Protein AF-A0A4V2FWU0-F1 (afdb_monomer_lite)

Structure (mmCIF, N/CA/C/O backbone):
data_AF-A0A4V2FWU0-F1
#
_entry.id   AF-A0A4V2FWU0-F1
#
loop_
_atom_site.group_PDB
_atom_site.id
_atom_site.type_symbol
_atom_site.label_atom_id
_atom_site.label_alt_id
_atom_site.label_comp_id
_atom_site.label_asym_id
_atom_site.label_entity_id
_atom_site.label_seq_id
_atom_site.pdbx_PDB_ins_code
_atom_site.Cartn_x
_atom_site.Cartn_y
_atom_site.Cartn_z
_atom_site.occupancy
_atom_site.B_iso_or_equiv
_atom_site.auth_seq_id
_atom_site.auth_comp_id
_atom_site.auth_asym_id
_atom_site.auth_atom_id
_atom_site.pdbx_PDB_model_num
ATOM 1 N N . MET A 1 1 ? -20.397 -15.148 11.384 1.00 49.03 1 MET A N 1
ATOM 2 C CA . MET A 1 1 ? -19.391 -15.940 12.124 1.00 49.03 1 MET A CA 1
ATOM 3 C C . MET A 1 1 ? -18.304 -14.972 12.586 1.00 49.03 1 MET A C 1
ATOM 5 O O . MET A 1 1 ? -17.390 -14.682 11.822 1.00 49.03 1 MET A O 1
ATOM 9 N N . GLU A 1 2 ? -18.462 -14.353 13.760 1.00 57.03 2 GLU A N 1
ATOM 10 C CA . GLU A 1 2 ? -17.435 -13.460 14.324 1.00 57.03 2 GLU A CA 1
ATOM 11 C C . GLU A 1 2 ? -16.207 -14.292 14.708 1.00 57.03 2 GLU A C 1
ATOM 13 O O . GLU A 1 2 ? -16.295 -15.215 15.515 1.00 57.03 2 GLU A O 1
ATOM 18 N N . ARG A 1 3 ? -15.059 -14.017 14.080 1.00 61.28 3 ARG A N 1
ATOM 19 C CA . ARG A 1 3 ? -13.778 -14.615 14.479 1.00 61.28 3 ARG A CA 1
ATOM 20 C C . ARG A 1 3 ? -13.275 -13.888 15.721 1.00 61.28 3 ARG A C 1
ATOM 22 O O . ARG A 1 3 ? -13.245 -12.662 15.716 1.00 61.28 3 ARG A O 1
ATOM 29 N N . SER A 1 4 ? -12.847 -14.636 16.738 1.00 78.56 4 SER A N 1
ATOM 30 C CA . SER A 1 4 ? -12.308 -14.066 17.975 1.00 78.56 4 SER A CA 1
ATOM 31 C C . SER A 1 4 ? -11.115 -13.129 17.699 1.00 78.56 4 SER A C 1
ATOM 33 O O . SER A 1 4 ? -10.337 -13.386 16.772 1.00 78.56 4 SER A O 1
ATOM 35 N N . PRO A 1 5 ? -10.926 -12.061 18.497 1.00 70.69 5 PRO A N 1
ATOM 36 C CA . PRO A 1 5 ? -9.842 -11.090 18.299 1.00 70.69 5 PRO A CA 1
ATOM 37 C C . PRO A 1 5 ? -8.449 -11.742 18.333 1.00 70.69 5 PRO A C 1
ATOM 39 O O . PRO A 1 5 ? -7.562 -11.360 17.570 1.00 70.69 5 PRO A O 1
ATOM 42 N N . ALA A 1 6 ? -8.274 -12.808 19.123 1.00 75.44 6 ALA A N 1
ATOM 43 C CA . ALA A 1 6 ? -7.048 -13.610 19.134 1.00 75.44 6 ALA A CA 1
ATOM 44 C C . ALA A 1 6 ? -6.752 -14.259 17.766 1.00 75.44 6 ALA A C 1
ATOM 46 O O . ALA A 1 6 ? -5.619 -14.225 17.292 1.00 75.44 6 ALA A O 1
ATOM 47 N N . LEU A 1 7 ? -7.771 -14.795 17.084 1.00 76.69 7 LEU A N 1
ATOM 48 C CA . LEU A 1 7 ? -7.616 -15.418 15.766 1.00 76.69 7 LEU A CA 1
ATOM 49 C C . LEU A 1 7 ? -7.274 -14.384 14.678 1.00 76.69 7 LEU A C 1
ATOM 51 O O . LEU A 1 7 ? -6.555 -14.695 13.729 1.00 76.69 7 LEU A O 1
ATOM 55 N N . GLN A 1 8 ? -7.767 -13.150 14.813 1.00 75.06 8 GLN A N 1
ATOM 56 C CA . GLN A 1 8 ? -7.433 -12.044 13.911 1.00 75.06 8 GLN A CA 1
ATOM 57 C C . GLN A 1 8 ? -5.984 -11.569 14.101 1.00 75.06 8 GLN A C 1
ATOM 59 O O . GLN A 1 8 ? -5.285 -11.355 13.110 1.00 75.06 8 GLN A O 1
ATOM 64 N N . GLY A 1 9 ? -5.511 -11.482 15.349 1.00 73.75 9 GLY A N 1
ATOM 65 C CA . GLY A 1 9 ? -4.110 -11.182 15.658 1.00 73.75 9 GLY A CA 1
ATOM 66 C C . GLY A 1 9 ? -3.148 -12.247 15.122 1.00 73.75 9 GLY A C 1
ATOM 67 O O . GLY A 1 9 ? -2.144 -11.917 14.494 1.00 73.75 9 GLY A O 1
ATOM 68 N N . VAL A 1 10 ? -3.497 -13.531 15.269 1.00 78.81 10 VAL A N 1
ATOM 69 C CA . VAL A 1 10 ? -2.729 -14.638 14.673 1.00 78.81 10 VAL A CA 1
ATOM 70 C C . VAL A 1 10 ? -2.725 -14.548 13.146 1.00 78.81 10 VAL A C 1
ATOM 72 O O . VAL A 1 10 ? -1.670 -14.703 12.540 1.00 78.81 10 VAL A O 1
ATOM 75 N N . ALA A 1 11 ? -3.857 -14.239 12.503 1.00 78.31 11 ALA A N 1
ATOM 76 C CA . ALA A 1 11 ? -3.912 -14.075 11.048 1.00 78.31 11 ALA A CA 1
ATOM 77 C C . ALA A 1 11 ? -3.002 -12.939 10.545 1.00 78.31 11 ALA A C 1
ATOM 79 O O . ALA A 1 11 ? -2.347 -13.091 9.514 1.00 78.31 11 ALA A O 1
ATOM 80 N N . PHE A 1 12 ? -2.917 -11.830 11.287 1.00 76.12 12 PHE A N 1
ATOM 81 C CA . PHE A 1 12 ? -1.977 -10.748 10.997 1.00 76.12 12 PHE A CA 1
ATOM 82 C C . PHE A 1 12 ? -0.520 -11.210 11.139 1.00 76.12 12 PHE A C 1
ATOM 84 O O . PHE A 1 12 ? 0.260 -11.064 10.197 1.00 76.12 12 PHE A O 1
ATOM 91 N N . GLY A 1 13 ? -0.170 -11.850 12.259 1.00 77.31 13 GLY A N 1
ATOM 92 C CA . GLY A 1 13 ? 1.175 -12.392 12.474 1.00 77.31 13 GLY A CA 1
ATOM 93 C C . GLY A 1 13 ? 1.586 -13.401 11.397 1.00 77.31 13 GLY A C 1
ATOM 94 O O . GLY A 1 13 ? 2.686 -13.315 10.857 1.00 77.31 13 GLY A O 1
ATOM 95 N N . VAL A 1 14 ? 0.676 -14.301 11.011 1.00 83.00 14 VAL A N 1
ATOM 96 C CA . VAL A 1 14 ? 0.891 -15.265 9.922 1.00 83.00 14 VAL A CA 1
ATOM 97 C C . VAL A 1 14 ? 1.082 -14.554 8.585 1.00 83.00 14 VAL A C 1
ATOM 99 O O . VAL A 1 14 ? 1.959 -14.959 7.829 1.00 83.00 14 VAL A O 1
ATOM 102 N N . SER A 1 15 ? 0.324 -13.491 8.287 1.00 77.00 15 SER A N 1
ATOM 103 C CA . SER A 1 15 ? 0.506 -12.733 7.039 1.00 77.00 15 SER A CA 1
ATOM 104 C C . SER A 1 15 ? 1.895 -12.089 6.945 1.00 77.00 15 SER A C 1
ATOM 106 O O . SER A 1 15 ? 2.560 -12.256 5.923 1.00 77.00 15 SER A O 1
ATOM 108 N N . ILE A 1 16 ? 2.382 -11.493 8.043 1.00 79.69 16 ILE A N 1
ATOM 109 C CA . ILE A 1 16 ? 3.734 -10.919 8.140 1.00 79.69 16 ILE A CA 1
ATOM 110 C C . ILE A 1 16 ? 4.793 -12.000 7.959 1.00 79.69 16 ILE A C 1
ATOM 112 O O . ILE A 1 16 ? 5.657 -11.885 7.091 1.00 79.69 16 ILE A O 1
ATOM 116 N N . LEU A 1 17 ? 4.718 -13.067 8.756 1.00 83.12 17 LEU A N 1
ATOM 117 C CA . LEU A 1 17 ? 5.693 -14.153 8.708 1.00 83.12 17 LEU A CA 1
ATOM 118 C C . LEU A 1 17 ? 5.731 -14.812 7.328 1.00 83.12 17 LEU A C 1
ATOM 120 O O . LEU A 1 17 ? 6.812 -15.083 6.818 1.00 83.12 17 LEU A O 1
ATOM 124 N N . SER A 1 18 ? 4.570 -15.013 6.700 1.00 79.69 18 SER A N 1
ATOM 125 C CA . SER A 1 18 ? 4.478 -15.583 5.353 1.00 79.69 18 SER A CA 1
ATOM 126 C C . SER A 1 18 ? 5.103 -14.658 4.312 1.00 79.69 18 SER A C 1
ATOM 128 O O . SER A 1 18 ? 5.836 -15.132 3.451 1.00 79.69 18 SER A O 1
ATOM 130 N N . PHE A 1 19 ? 4.868 -13.345 4.397 1.00 78.50 19 PHE A N 1
ATOM 131 C CA . PHE A 1 19 ? 5.463 -12.381 3.473 1.00 78.50 19 PHE A CA 1
ATOM 132 C C . PHE A 1 19 ? 6.992 -12.353 3.585 1.00 78.50 19 PHE A C 1
ATOM 134 O O . PHE A 1 19 ? 7.684 -12.462 2.574 1.00 78.50 19 PHE A O 1
ATOM 141 N N . PHE A 1 20 ? 7.527 -12.284 4.808 1.00 77.50 20 PHE A N 1
ATOM 142 C CA . PHE A 1 20 ? 8.973 -12.327 5.036 1.00 77.50 20 PHE A CA 1
ATOM 143 C C . PHE A 1 20 ? 9.587 -13.674 4.644 1.00 77.50 20 PHE A C 1
ATOM 145 O O . PHE A 1 20 ? 10.664 -13.693 4.054 1.00 77.50 20 PHE A O 1
ATOM 152 N N . ALA A 1 21 ? 8.905 -14.792 4.906 1.00 79.06 21 ALA A N 1
ATOM 153 C CA . ALA A 1 21 ? 9.364 -16.116 4.496 1.00 79.06 21 ALA A CA 1
ATOM 154 C C . ALA A 1 21 ? 9.400 -16.264 2.968 1.00 79.06 21 ALA A C 1
ATOM 156 O O . ALA A 1 21 ? 10.374 -16.787 2.435 1.00 79.06 21 ALA A O 1
ATOM 157 N N . LEU A 1 22 ? 8.384 -15.768 2.252 1.00 77.50 22 LEU A N 1
ATOM 158 C CA . LEU A 1 22 ? 8.351 -15.772 0.786 1.00 77.50 22 LEU A CA 1
ATOM 159 C C . LEU A 1 22 ? 9.423 -14.855 0.189 1.00 77.50 22 LEU A C 1
ATOM 161 O O . LEU A 1 22 ? 10.083 -15.246 -0.770 1.00 77.50 22 LEU A O 1
ATOM 165 N N . ALA A 1 23 ? 9.634 -13.671 0.770 1.00 71.81 23 ALA A N 1
ATOM 166 C CA . ALA A 1 23 ? 10.704 -12.766 0.359 1.00 71.81 23 ALA A CA 1
ATOM 167 C C . ALA A 1 23 ? 12.093 -13.392 0.584 1.00 71.81 23 ALA A C 1
ATOM 169 O O . ALA A 1 23 ? 12.945 -13.336 -0.300 1.00 71.81 23 ALA A O 1
ATOM 170 N N . TRP A 1 24 ? 12.301 -14.043 1.734 1.00 69.44 24 TRP A N 1
ATOM 171 C CA . TRP A 1 24 ? 13.541 -14.746 2.064 1.00 69.44 24 TRP A CA 1
ATOM 172 C C . TRP A 1 24 ? 13.795 -15.944 1.143 1.00 69.44 24 TRP A C 1
ATOM 174 O O . TRP A 1 24 ? 14.902 -16.103 0.634 1.00 69.44 24 TRP A O 1
ATOM 184 N N . LEU A 1 25 ? 12.770 -16.765 0.886 1.00 69.50 25 LEU A N 1
ATOM 185 C CA . LEU A 1 25 ? 12.855 -17.898 -0.038 1.00 69.50 25 LEU A CA 1
ATOM 186 C C . LEU A 1 25 ? 13.143 -17.424 -1.465 1.00 69.50 25 LEU A C 1
ATOM 188 O O . LEU A 1 25 ? 14.061 -17.944 -2.088 1.00 69.50 25 LEU A O 1
ATOM 192 N N . GLY A 1 26 ? 12.436 -16.398 -1.949 1.00 64.69 26 GLY A N 1
ATOM 193 C CA . GLY A 1 26 ? 12.662 -15.818 -3.275 1.00 64.69 26 GLY A CA 1
ATOM 194 C C . GLY A 1 26 ? 14.071 -15.244 -3.453 1.00 64.69 26 GLY A C 1
ATOM 195 O O . GLY A 1 26 ? 14.671 -15.402 -4.513 1.00 64.69 26 GLY A O 1
ATOM 196 N N . TRP A 1 27 ? 14.639 -14.646 -2.402 1.00 61.41 27 TRP A N 1
ATOM 197 C CA . TRP A 1 27 ? 16.029 -14.180 -2.396 1.00 61.41 27 TRP A CA 1
ATOM 198 C C . TRP A 1 27 ? 17.040 -15.338 -2.353 1.00 61.41 27 TRP A C 1
ATOM 200 O O . TRP A 1 27 ? 18.048 -15.317 -3.057 1.00 61.41 27 TRP A O 1
ATOM 210 N N . GLY A 1 28 ? 16.776 -16.364 -1.539 1.00 57.69 28 GLY A N 1
ATOM 211 C CA . GLY A 1 28 ? 17.684 -17.490 -1.313 1.00 57.69 28 GLY A CA 1
ATOM 212 C C . GLY A 1 28 ? 17.761 -18.504 -2.458 1.00 57.69 28 GLY A C 1
ATOM 213 O O . GLY A 1 28 ? 18.785 -19.169 -2.596 1.00 57.69 28 GLY A O 1
ATOM 214 N N . THR A 1 29 ? 16.723 -18.631 -3.294 1.00 57.53 29 THR A N 1
ATOM 215 C CA . THR A 1 29 ? 16.653 -19.665 -4.348 1.00 57.53 29 THR A CA 1
ATOM 216 C C . THR A 1 29 ? 17.031 -19.194 -5.758 1.00 57.53 29 THR A C 1
ATOM 218 O O . THR A 1 29 ? 16.750 -19.890 -6.728 1.00 57.53 29 THR A O 1
ATOM 221 N N . GLY A 1 30 ? 17.719 -18.059 -5.912 1.00 50.25 30 GLY A N 1
ATOM 222 C CA . GLY A 1 30 ? 18.423 -17.754 -7.166 1.00 50.25 30 GLY A CA 1
ATOM 223 C C . GLY A 1 30 ? 17.581 -17.163 -8.299 1.00 50.25 30 GLY A C 1
ATOM 224 O O . GLY A 1 30 ? 17.978 -17.249 -9.460 1.00 50.25 30 GLY A O 1
ATOM 225 N N . SER A 1 31 ? 16.452 -16.509 -8.015 1.00 49.62 31 SER A N 1
ATOM 226 C CA . SER A 1 31 ? 15.882 -15.617 -9.025 1.00 49.62 31 SER A CA 1
ATOM 227 C C . SER A 1 31 ? 16.750 -14.365 -9.121 1.00 49.62 31 SER A C 1
ATOM 229 O O . SER A 1 31 ? 16.848 -13.612 -8.152 1.00 49.62 31 SER A O 1
ATOM 231 N N . HIS A 1 32 ? 17.303 -14.091 -10.304 1.00 53.12 32 HIS A N 1
ATOM 232 C CA . HIS A 1 32 ? 17.627 -12.732 -10.749 1.00 53.12 32 HIS A CA 1
ATOM 233 C C . HIS A 1 32 ? 16.323 -11.918 -10.853 1.00 53.12 32 HIS A C 1
ATOM 235 O O . HIS A 1 32 ? 15.930 -11.474 -11.931 1.00 53.12 32 HIS A O 1
ATOM 241 N N . LEU A 1 33 ? 15.582 -11.802 -9.746 1.00 55.03 33 LEU A N 1
ATOM 242 C CA . LEU A 1 33 ? 14.438 -10.921 -9.647 1.00 55.03 33 LEU A CA 1
ATOM 243 C C . LEU A 1 33 ? 14.997 -9.533 -9.935 1.00 55.03 33 LEU A C 1
ATOM 245 O O . LEU A 1 33 ? 15.946 -9.111 -9.276 1.00 55.03 33 LEU A O 1
ATOM 249 N N . HIS A 1 34 ? 14.461 -8.873 -10.961 1.00 63.44 34 HIS A N 1
ATOM 250 C CA . HIS A 1 34 ? 14.812 -7.502 -11.308 1.00 63.44 34 HIS A CA 1
ATOM 251 C C . HIS A 1 34 ? 14.803 -6.700 -10.000 1.00 63.44 34 HIS A C 1
ATOM 253 O O . HIS A 1 34 ? 13.750 -6.603 -9.372 1.00 63.44 34 HIS A O 1
ATOM 259 N N . THR A 1 35 ? 15.959 -6.217 -9.531 1.00 71.56 35 THR A N 1
ATOM 260 C CA . THR A 1 35 ? 16.088 -5.551 -8.218 1.00 71.56 35 THR A CA 1
ATOM 261 C C . THR A 1 35 ? 15.085 -4.399 -8.089 1.00 71.56 35 THR A C 1
ATOM 263 O O . THR A 1 35 ? 14.587 -4.085 -7.011 1.00 71.56 35 THR A O 1
ATOM 266 N N . ASP A 1 36 ? 14.701 -3.843 -9.232 1.00 76.94 36 ASP A N 1
ATOM 267 C CA . ASP A 1 36 ? 13.717 -2.785 -9.385 1.00 76.94 36 ASP A CA 1
ATOM 268 C C . ASP A 1 36 ? 12.281 -3.216 -9.009 1.00 76.94 36 ASP A C 1
ATOM 270 O O . ASP A 1 36 ? 11.475 -2.394 -8.579 1.00 76.94 36 ASP A O 1
ATOM 274 N N . ALA A 1 37 ? 11.950 -4.509 -9.087 1.00 80.31 37 ALA A N 1
ATOM 275 C CA . ALA A 1 37 ? 10.644 -5.053 -8.709 1.00 80.31 37 ALA A CA 1
ATOM 276 C C . ALA A 1 37 ? 10.460 -5.208 -7.188 1.00 80.31 37 ALA A C 1
ATOM 278 O O . ALA A 1 37 ? 9.347 -5.461 -6.726 1.00 80.31 37 ALA A O 1
ATOM 279 N N . ILE A 1 38 ? 11.511 -5.015 -6.384 1.00 82.62 38 ILE A N 1
ATOM 280 C CA . ILE A 1 38 ? 11.431 -5.125 -4.921 1.00 82.62 38 ILE A CA 1
ATOM 281 C C . ILE A 1 38 ? 10.448 -4.093 -4.353 1.00 82.62 38 ILE A C 1
ATOM 283 O O . ILE A 1 38 ? 9.589 -4.433 -3.539 1.00 82.62 38 ILE A O 1
ATOM 287 N N . ALA A 1 39 ? 10.528 -2.842 -4.808 1.00 85.19 39 ALA A N 1
ATOM 288 C CA . ALA A 1 39 ? 9.683 -1.762 -4.308 1.00 85.19 39 ALA A CA 1
ATOM 289 C C . ALA A 1 39 ? 8.170 -2.006 -4.526 1.00 85.19 39 ALA A C 1
ATOM 291 O O . ALA A 1 39 ? 7.419 -1.899 -3.550 1.00 85.19 39 ALA A O 1
ATOM 292 N N . PRO A 1 40 ? 7.679 -2.386 -5.726 1.00 87.31 40 PRO A N 1
ATOM 293 C CA . PRO A 1 40 ? 6.259 -2.685 -5.909 1.00 87.31 40 PRO A CA 1
ATOM 294 C C . PRO A 1 40 ? 5.815 -3.964 -5.190 1.00 87.31 40 PRO A C 1
ATOM 296 O O . PRO A 1 40 ? 4.689 -4.003 -4.695 1.00 87.31 40 PRO A O 1
ATOM 299 N N . VAL A 1 41 ? 6.677 -4.980 -5.050 1.00 86.12 41 VAL A N 1
AT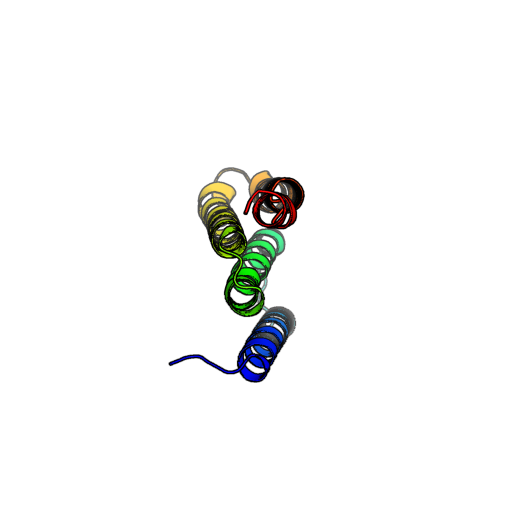OM 300 C CA . VAL A 1 41 ? 6.355 -6.187 -4.262 1.00 86.12 41 VAL A CA 1
ATOM 301 C C . VAL A 1 41 ? 6.166 -5.844 -2.786 1.00 86.12 41 VAL A C 1
ATOM 303 O O . VAL A 1 41 ? 5.182 -6.267 -2.181 1.00 86.12 41 VAL A O 1
ATOM 306 N N . ILE A 1 42 ? 7.066 -5.042 -2.209 1.00 86.12 42 ILE A N 1
ATOM 307 C CA . ILE A 1 42 ? 6.930 -4.564 -0.829 1.00 86.12 42 ILE A CA 1
ATOM 308 C C . ILE A 1 42 ? 5.664 -3.717 -0.685 1.00 86.12 42 ILE A C 1
ATOM 310 O O . ILE A 1 42 ? 4.911 -3.926 0.261 1.00 86.12 42 ILE A O 1
ATOM 314 N N . CYS A 1 43 ? 5.380 -2.816 -1.630 1.00 88.75 43 CYS A N 1
ATOM 315 C CA . CYS A 1 43 ? 4.164 -1.997 -1.614 1.00 88.75 43 CYS A CA 1
ATOM 316 C C . CYS A 1 43 ? 2.885 -2.858 -1.604 1.00 88.75 43 CYS A C 1
ATOM 318 O O . CYS A 1 43 ? 2.010 -2.650 -0.759 1.00 88.75 43 CYS A O 1
ATOM 320 N N . ALA A 1 44 ? 2.806 -3.879 -2.466 1.00 87.12 44 ALA A N 1
ATOM 321 C CA . ALA A 1 44 ? 1.699 -4.837 -2.476 1.00 87.12 44 ALA A CA 1
ATOM 322 C C . ALA A 1 44 ? 1.609 -5.624 -1.164 1.00 87.12 44 ALA A C 1
ATOM 324 O O . ALA A 1 44 ? 0.522 -5.779 -0.609 1.00 87.12 44 ALA A O 1
ATOM 325 N N . GLY A 1 45 ? 2.756 -6.085 -0.657 1.00 87.38 45 GLY A N 1
ATOM 326 C CA . GLY A 1 45 ? 2.873 -6.749 0.631 1.00 87.38 45 GLY A CA 1
ATOM 327 C C . GLY A 1 45 ? 2.261 -5.903 1.729 1.00 87.38 45 GLY A C 1
ATOM 328 O O . GLY A 1 45 ? 1.262 -6.301 2.318 1.00 87.38 45 GLY A O 1
ATOM 329 N N . VAL A 1 46 ? 2.804 -4.710 1.968 1.00 88.19 46 VAL A N 1
ATOM 330 C CA . VAL A 1 46 ? 2.306 -3.756 2.970 1.00 88.19 46 VAL A CA 1
ATOM 331 C C . VAL A 1 46 ? 0.802 -3.528 2.809 1.00 88.19 46 VAL A C 1
ATOM 333 O O . VAL A 1 46 ? 0.075 -3.658 3.790 1.00 88.19 46 VAL A O 1
ATOM 336 N N . GLY A 1 47 ? 0.313 -3.299 1.585 1.00 88.25 47 GLY A N 1
ATOM 337 C CA . GLY A 1 47 ? -1.118 -3.173 1.295 1.00 88.25 47 GLY A CA 1
ATOM 338 C C . GLY A 1 47 ? -1.954 -4.368 1.766 1.00 88.25 47 GLY A C 1
ATOM 339 O O . GLY A 1 47 ? -2.958 -4.187 2.453 1.00 88.25 47 GLY A O 1
ATOM 340 N N . LEU A 1 48 ? -1.521 -5.596 1.478 1.00 87.38 48 LEU A N 1
ATOM 341 C CA . LEU A 1 48 ? -2.224 -6.813 1.901 1.00 87.38 48 LEU A CA 1
ATOM 342 C C . LEU A 1 48 ? -2.292 -6.966 3.428 1.00 87.38 48 LEU A C 1
ATOM 344 O O . LEU A 1 48 ? -3.294 -7.472 3.936 1.00 87.38 48 LEU A O 1
ATOM 348 N N . HIS A 1 49 ? -1.296 -6.476 4.174 1.00 84.94 49 HIS A N 1
ATOM 349 C CA . HIS A 1 49 ? -1.312 -6.489 5.645 1.00 84.94 49 HIS A CA 1
ATOM 350 C C . HIS A 1 49 ? -2.367 -5.546 6.243 1.00 84.94 49 HIS A C 1
ATOM 352 O O . HIS A 1 49 ? -2.832 -5.773 7.363 1.00 84.94 49 HIS A O 1
ATOM 358 N N . PHE A 1 50 ? -2.806 -4.519 5.509 1.00 84.38 50 PHE A N 1
ATOM 359 C CA . PHE A 1 50 ? -3.870 -3.626 5.973 1.00 84.38 50 PHE A CA 1
ATOM 360 C C . PHE A 1 50 ? -5.257 -4.288 5.985 1.00 84.38 50 PHE A C 1
ATOM 362 O O . PHE A 1 50 ? -6.131 -3.855 6.731 1.00 84.38 50 PHE A O 1
ATOM 369 N N . VAL A 1 51 ? -5.467 -5.380 5.242 1.00 83.50 51 VAL A N 1
ATOM 370 C CA . VAL A 1 51 ? -6.740 -6.125 5.226 1.00 83.50 51 VAL A CA 1
ATOM 371 C C . VAL A 1 51 ? -7.061 -6.778 6.585 1.00 83.50 51 VAL A C 1
ATOM 373 O O . VAL A 1 51 ? -8.155 -6.552 7.110 1.00 83.50 51 VAL A O 1
ATOM 376 N N . PRO A 1 52 ? -6.165 -7.574 7.205 1.00 79.06 52 PRO A N 1
ATOM 377 C CA . PRO A 1 52 ? -6.390 -8.086 8.555 1.00 79.06 52 PRO A CA 1
ATOM 378 C C . PRO A 1 52 ? -6.413 -6.971 9.611 1.00 79.06 52 PRO A C 1
ATOM 380 O O . PRO A 1 52 ? -7.224 -7.060 10.532 1.00 79.06 52 PRO A O 1
ATOM 383 N N . LEU A 1 53 ? -5.627 -5.895 9.453 1.00 80.88 53 LEU A N 1
ATOM 384 C CA . LEU A 1 53 ? -5.689 -4.720 10.340 1.00 80.88 53 LEU A CA 1
ATOM 385 C C . LEU A 1 53 ? -7.071 -4.051 10.317 1.00 80.88 53 LEU A C 1
ATOM 387 O O . LEU A 1 53 ? -7.609 -3.716 11.371 1.00 80.88 53 LEU A O 1
ATOM 391 N N . ALA A 1 54 ? -7.687 -3.925 9.138 1.00 82.25 54 ALA A N 1
ATOM 392 C CA . ALA A 1 54 ? -9.045 -3.403 8.984 1.00 82.25 54 ALA A CA 1
ATOM 393 C C . ALA A 1 54 ? -10.078 -4.210 9.776 1.00 82.25 54 ALA A C 1
ATOM 395 O O . ALA A 1 54 ? -11.034 -3.650 10.308 1.00 82.25 54 ALA A O 1
ATOM 396 N N . ARG A 1 55 ? -9.882 -5.530 9.877 1.00 77.44 55 ARG A N 1
ATOM 397 C CA . ARG A 1 55 ? -10.747 -6.411 10.671 1.00 77.44 55 ARG A CA 1
ATOM 398 C C . ARG A 1 55 ? -10.464 -6.317 12.163 1.00 77.44 55 ARG A C 1
ATOM 400 O O . ARG A 1 55 ? -11.418 -6.300 12.929 1.00 77.44 55 ARG A O 1
ATOM 407 N N . LEU A 1 56 ? -9.190 -6.244 12.544 1.00 78.94 56 LEU A N 1
ATOM 408 C CA . LEU A 1 56 ? -8.763 -6.206 13.943 1.00 78.94 56 LEU A CA 1
ATOM 409 C C . LEU A 1 56 ? -9.186 -4.910 14.642 1.00 78.94 56 LEU A C 1
ATOM 411 O O . LEU A 1 56 ? -9.640 -4.944 15.779 1.00 78.94 56 LEU A O 1
ATOM 415 N N . PHE A 1 57 ? -9.064 -3.777 13.951 1.00 79.88 57 PHE A N 1
ATOM 416 C CA . PHE A 1 57 ? -9.417 -2.463 14.492 1.00 79.88 57 PHE A CA 1
ATOM 417 C C . PHE A 1 57 ? -10.820 -1.990 14.085 1.00 79.88 57 PHE A C 1
ATOM 419 O O . PHE A 1 57 ? -11.272 -0.949 14.550 1.00 79.88 57 PHE A O 1
ATOM 426 N N . GLY A 1 58 ? -11.509 -2.713 13.196 1.00 76.94 58 GLY A N 1
ATOM 427 C CA . GLY A 1 58 ? -12.841 -2.336 12.708 1.00 76.94 58 GLY A CA 1
ATOM 428 C C . GLY A 1 58 ? -12.875 -1.063 11.850 1.00 76.94 58 GLY A C 1
ATOM 429 O O . GLY A 1 58 ? -13.950 -0.526 11.585 1.00 76.94 58 GLY A O 1
ATOM 430 N N . VAL A 1 59 ? -11.721 -0.564 11.396 1.00 81.12 59 VAL A N 1
ATOM 431 C CA . VAL A 1 59 ? -11.617 0.713 10.679 1.00 81.12 59 VAL A CA 1
ATOM 432 C C . VAL A 1 59 ? -11.674 0.497 9.168 1.00 81.12 59 VAL A C 1
ATOM 434 O O . VAL A 1 59 ? -10.766 -0.072 8.561 1.00 81.12 59 VAL A O 1
ATOM 437 N N . ARG A 1 60 ? -12.731 1.015 8.529 1.00 82.06 60 ARG A N 1
ATOM 438 C CA . ARG A 1 60 ? -12.946 0.886 7.074 1.00 82.06 60 ARG A CA 1
ATOM 439 C C . ARG A 1 60 ? -11.867 1.567 6.230 1.00 82.06 60 ARG A C 1
ATOM 441 O O . ARG A 1 60 ? -11.589 1.092 5.132 1.00 82.06 60 ARG A O 1
ATOM 448 N N . ALA A 1 61 ? -11.241 2.628 6.745 1.00 83.06 61 ALA A N 1
ATOM 449 C CA . ALA A 1 61 ? -10.170 3.342 6.050 1.00 83.06 61 ALA A CA 1
ATOM 450 C C . ALA A 1 61 ? -9.005 2.413 5.661 1.00 83.06 61 ALA A C 1
ATOM 452 O O . ALA A 1 61 ? -8.455 2.553 4.574 1.00 83.06 61 ALA A O 1
ATOM 453 N N . TYR A 1 62 ? -8.704 1.394 6.472 1.00 86.69 62 TYR A N 1
ATOM 454 C CA . TYR A 1 62 ? -7.636 0.437 6.178 1.00 86.69 62 TYR A CA 1
ATOM 455 C C . TYR A 1 62 ? -7.905 -0.434 4.942 1.00 86.69 62 TYR A C 1
ATOM 457 O O . TYR A 1 62 ? -6.957 -0.794 4.249 1.00 86.69 62 TYR A O 1
ATOM 465 N N . TYR A 1 63 ? -9.166 -0.715 4.587 1.00 87.00 63 TYR A N 1
ATOM 466 C CA . TYR A 1 63 ? -9.469 -1.383 3.312 1.00 87.00 63 TYR A CA 1
ATOM 467 C C . TYR A 1 63 ? -9.175 -0.481 2.110 1.00 87.00 63 TYR A C 1
ATOM 469 O O . TYR A 1 63 ? -8.695 -0.968 1.087 1.00 87.00 63 TYR A O 1
ATOM 477 N N . ALA A 1 64 ? -9.428 0.826 2.234 1.00 89.38 64 ALA A N 1
ATOM 478 C CA . ALA A 1 64 ? -9.096 1.787 1.186 1.00 89.38 64 ALA A CA 1
ATOM 479 C C . ALA A 1 64 ? -7.573 1.906 1.022 1.00 89.38 64 ALA A C 1
ATOM 481 O O . ALA A 1 64 ? -7.075 1.811 -0.097 1.00 89.38 64 ALA A O 1
ATOM 482 N N . THR A 1 65 ? -6.826 2.005 2.128 1.00 90.44 65 THR A N 1
ATOM 483 C CA . THR A 1 65 ? -5.354 1.997 2.122 1.00 90.44 65 THR A CA 1
ATOM 484 C C . THR A 1 65 ? -4.810 0.733 1.453 1.00 90.44 65 THR A C 1
ATOM 486 O O . THR A 1 65 ? -3.974 0.829 0.557 1.00 90.44 65 THR A O 1
ATOM 489 N N . ALA A 1 66 ? -5.324 -0.447 1.821 1.00 89.62 66 ALA A N 1
ATOM 490 C CA . ALA A 1 66 ? -4.934 -1.721 1.216 1.00 89.62 66 ALA A CA 1
ATOM 491 C C . ALA A 1 66 ? -5.155 -1.736 -0.305 1.00 89.62 66 ALA A C 1
ATOM 493 O O . ALA A 1 66 ? -4.250 -2.088 -1.063 1.00 89.62 66 ALA A O 1
ATOM 494 N N . ALA A 1 67 ? -6.342 -1.313 -0.753 1.00 91.56 67 ALA A N 1
ATOM 495 C CA . ALA A 1 67 ? -6.696 -1.280 -2.167 1.00 91.56 67 ALA A CA 1
ATOM 496 C C . ALA A 1 67 ? -5.797 -0.325 -2.963 1.00 91.56 67 ALA A C 1
ATOM 498 O O . ALA A 1 67 ? -5.302 -0.701 -4.023 1.00 91.56 67 ALA A O 1
ATOM 499 N N . VAL A 1 68 ? -5.538 0.878 -2.440 1.00 92.62 68 VAL A N 1
ATOM 500 C CA . VAL A 1 68 ? -4.678 1.869 -3.104 1.00 92.62 68 VAL A CA 1
ATOM 501 C C . VAL A 1 68 ? -3.234 1.371 -3.203 1.00 92.62 68 VAL A C 1
ATOM 503 O O . VAL A 1 68 ? -2.627 1.496 -4.263 1.00 92.62 68 VAL A O 1
ATOM 506 N N . MET A 1 69 ? -2.693 0.746 -2.152 1.00 90.75 69 MET A N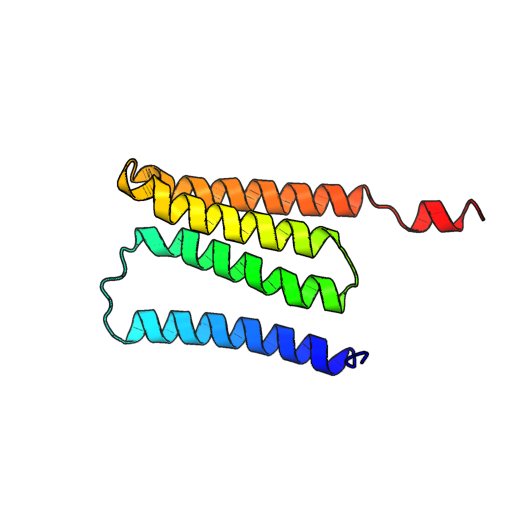 1
ATOM 507 C CA . MET A 1 69 ? -1.340 0.171 -2.176 1.00 90.75 69 MET A CA 1
ATOM 508 C C . MET A 1 69 ? -1.212 -0.987 -3.170 1.00 90.75 69 MET A C 1
ATOM 510 O O . MET A 1 69 ? -0.273 -1.013 -3.966 1.00 90.75 69 MET A O 1
ATOM 514 N N . CYS A 1 70 ? -2.181 -1.906 -3.199 1.00 91.69 70 CYS A N 1
ATOM 515 C CA . CYS A 1 70 ? -2.202 -2.970 -4.204 1.00 91.69 70 CYS A CA 1
ATOM 516 C C . CYS A 1 70 ? -2.333 -2.418 -5.628 1.00 91.69 70 CYS A C 1
ATOM 518 O O . CYS A 1 70 ? -1.666 -2.909 -6.539 1.00 91.69 70 CYS A O 1
ATOM 520 N N . LEU A 1 71 ? -3.162 -1.392 -5.827 1.00 92.38 71 LEU A N 1
ATOM 521 C CA . LEU A 1 71 ? -3.344 -0.772 -7.134 1.00 92.38 71 LEU A CA 1
ATOM 522 C C . LEU A 1 71 ? -2.069 -0.060 -7.595 1.00 92.38 71 LEU A C 1
ATOM 524 O O . LEU A 1 71 ? -1.673 -0.229 -8.743 1.00 92.38 71 LEU A O 1
ATOM 528 N N . LEU A 1 72 ? -1.374 0.659 -6.710 1.00 90.50 72 LEU A N 1
ATOM 529 C CA . LEU A 1 72 ? -0.084 1.285 -7.020 1.00 90.50 72 LEU A CA 1
ATOM 530 C C . LEU A 1 72 ? 0.973 0.257 -7.426 1.00 90.50 72 LEU A C 1
ATOM 532 O O . LEU A 1 72 ? 1.682 0.467 -8.411 1.00 90.50 72 LEU A O 1
ATOM 536 N N . ALA A 1 73 ? 1.047 -0.876 -6.727 1.00 89.94 73 ALA A N 1
ATOM 537 C CA . ALA A 1 73 ? 1.934 -1.966 -7.113 1.00 89.94 73 ALA A CA 1
ATOM 538 C C . ALA A 1 73 ? 1.584 -2.522 -8.504 1.00 89.94 73 ALA A C 1
ATOM 540 O O . ALA A 1 73 ? 2.464 -2.635 -9.356 1.00 89.94 73 ALA A O 1
ATOM 541 N N . ALA A 1 74 ? 0.302 -2.797 -8.773 1.00 91.12 74 ALA A N 1
ATOM 542 C CA . ALA A 1 74 ? -0.154 -3.293 -10.072 1.00 91.12 74 ALA A CA 1
ATOM 543 C C . ALA A 1 74 ? 0.140 -2.302 -11.213 1.00 91.12 74 ALA A C 1
ATOM 545 O O . ALA A 1 74 ? 0.672 -2.692 -12.251 1.00 91.12 74 ALA A O 1
ATOM 546 N N . VAL A 1 75 ? -0.138 -1.012 -11.005 1.00 91.56 75 VAL A N 1
ATOM 547 C CA . VAL A 1 75 ? 0.161 0.050 -11.978 1.00 91.56 75 VAL A CA 1
ATOM 548 C C . VAL A 1 75 ? 1.667 0.163 -12.217 1.00 91.56 75 VAL A C 1
ATOM 550 O O . VAL A 1 75 ? 2.085 0.335 -13.359 1.00 91.56 75 VAL A O 1
ATOM 553 N N . THR A 1 76 ? 2.492 0.000 -11.178 1.00 89.50 76 THR A N 1
ATOM 554 C CA . THR A 1 76 ? 3.957 -0.014 -11.323 1.00 89.50 76 THR A CA 1
ATOM 555 C C . THR A 1 76 ? 4.401 -1.150 -12.236 1.00 89.50 76 THR A C 1
ATOM 557 O O .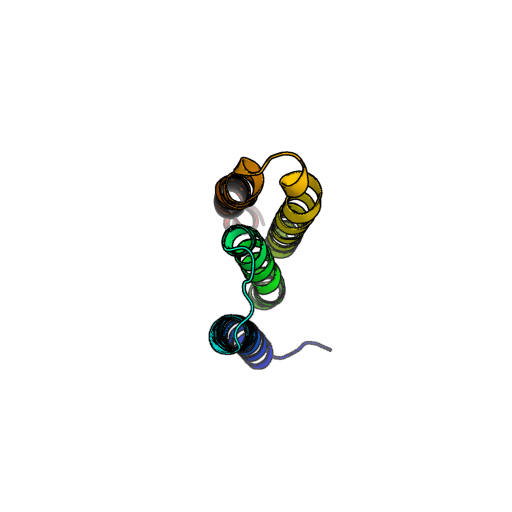 THR A 1 76 ? 5.145 -0.903 -13.178 1.00 89.50 76 THR A O 1
ATOM 560 N N . PHE A 1 77 ? 3.895 -2.369 -12.032 1.00 87.12 77 PHE A N 1
ATOM 561 C CA . PHE A 1 77 ? 4.233 -3.505 -12.895 1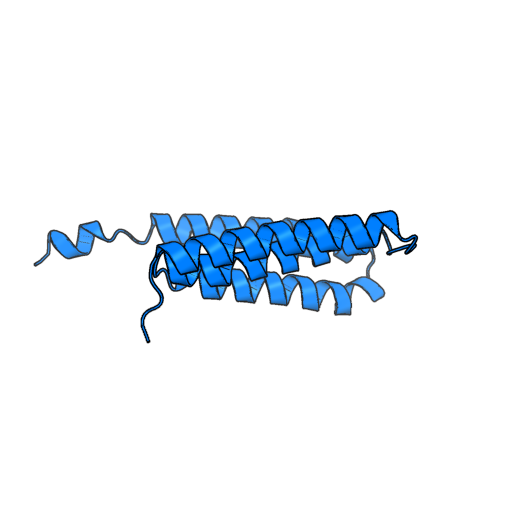.00 87.12 77 PHE A CA 1
ATOM 562 C C . PHE A 1 77 ? 3.839 -3.292 -14.361 1.00 87.12 77 PHE A C 1
ATOM 564 O O . PHE A 1 77 ? 4.550 -3.750 -15.252 1.00 87.12 77 PHE A O 1
ATOM 571 N N . VAL A 1 78 ? 2.737 -2.586 -14.621 1.00 89.00 78 VAL A N 1
ATOM 572 C CA . VAL A 1 78 ? 2.269 -2.316 -15.988 1.00 89.00 78 VAL A CA 1
ATOM 573 C C . VAL A 1 78 ? 3.060 -1.186 -16.652 1.00 89.00 78 VAL A C 1
ATOM 575 O O . VAL A 1 78 ? 3.431 -1.297 -17.818 1.00 89.00 78 VAL A O 1
ATOM 578 N N . LEU A 1 79 ? 3.332 -0.094 -15.933 1.00 87.75 79 LEU A N 1
ATOM 579 C CA . LEU A 1 79 ? 3.927 1.111 -16.519 1.00 87.75 79 LEU A CA 1
ATOM 580 C C . LEU A 1 79 ? 5.458 1.113 -16.503 1.00 87.75 79 LEU A C 1
ATOM 582 O O . LEU A 1 79 ? 6.074 1.724 -17.380 1.00 87.75 79 LEU A O 1
ATOM 586 N N . ALA A 1 80 ? 6.097 0.430 -15.550 1.00 84.50 80 ALA A N 1
ATOM 587 C CA . ALA A 1 80 ? 7.547 0.504 -15.372 1.00 84.50 80 ALA A CA 1
ATOM 588 C C . ALA A 1 80 ? 8.350 -0.135 -16.521 1.00 84.50 80 ALA A C 1
ATOM 590 O O . ALA A 1 80 ? 9.519 0.199 -16.704 1.00 84.50 80 ALA A O 1
ATOM 591 N N . ALA A 1 81 ? 7.712 -0.960 -17.361 1.00 81.19 81 ALA A N 1
ATOM 592 C CA . ALA A 1 81 ? 8.297 -1.438 -18.616 1.00 81.19 81 ALA A CA 1
ATOM 593 C C . ALA A 1 81 ? 8.603 -0.296 -19.608 1.00 81.19 81 ALA A C 1
ATOM 595 O O . ALA A 1 81 ? 9.529 -0.403 -20.405 1.00 81.19 81 ALA A O 1
ATOM 596 N N . SER A 1 82 ? 7.838 0.800 -19.550 1.00 85.31 82 SER A N 1
ATOM 597 C CA . SER A 1 82 ? 7.985 1.964 -20.438 1.00 85.31 82 SER A CA 1
ATOM 598 C C . SER A 1 82 ? 8.822 3.10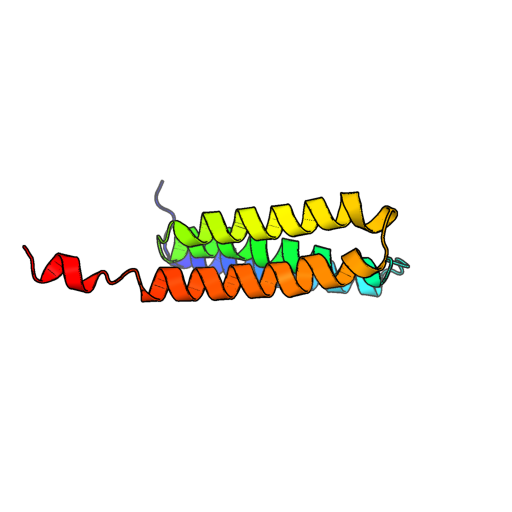3 -19.843 1.00 85.31 82 SER A C 1
ATOM 600 O O . SER A 1 82 ? 9.334 3.940 -20.583 1.00 85.31 82 SER A O 1
ATOM 602 N N . ALA A 1 83 ? 8.997 3.132 -18.517 1.00 87.12 83 ALA A N 1
ATOM 603 C CA . ALA A 1 83 ? 9.807 4.129 -17.823 1.00 87.12 83 ALA A CA 1
ATOM 604 C C . ALA A 1 83 ? 10.449 3.522 -16.557 1.00 87.12 83 ALA A C 1
ATOM 606 O O . ALA A 1 83 ? 9.776 3.399 -15.530 1.00 87.12 83 ALA A O 1
ATOM 607 N N . PRO A 1 84 ? 11.757 3.196 -16.583 1.00 85.00 84 PRO A N 1
ATOM 608 C CA . PRO A 1 84 ? 12.433 2.489 -15.490 1.00 85.00 84 PRO A CA 1
ATOM 609 C C . PRO A 1 84 ? 12.392 3.225 -14.145 1.00 85.00 84 PRO A C 1
ATOM 611 O O . PRO A 1 84 ? 12.343 2.601 -13.091 1.00 85.00 84 PRO A O 1
ATOM 614 N N . ALA A 1 85 ? 12.349 4.561 -14.157 1.00 87.31 85 ALA A N 1
ATOM 615 C CA . ALA A 1 85 ? 12.252 5.355 -12.932 1.00 87.31 85 ALA A CA 1
ATOM 616 C C . ALA A 1 85 ? 10.968 5.068 -12.122 1.00 87.31 85 ALA A C 1
ATOM 618 O O . ALA A 1 85 ? 10.952 5.267 -10.906 1.00 87.31 85 ALA A O 1
ATOM 619 N N . LEU A 1 86 ? 9.897 4.579 -12.766 1.00 89.06 86 LEU A N 1
ATOM 620 C CA . LEU A 1 86 ? 8.632 4.263 -12.094 1.00 89.06 86 LEU A CA 1
ATOM 621 C C . LEU A 1 86 ? 8.739 3.066 -11.150 1.00 89.06 86 LEU A C 1
ATOM 623 O O . LEU A 1 86 ? 7.941 3.000 -10.216 1.00 89.06 86 LEU A O 1
ATOM 627 N N . TRP A 1 87 ? 9.718 2.173 -11.342 1.00 85.31 87 TRP A N 1
ATOM 628 C CA . TRP A 1 87 ? 9.910 0.998 -10.489 1.00 85.31 87 TRP A CA 1
ATOM 629 C C . TRP A 1 87 ? 10.022 1.353 -9.006 1.00 85.31 87 TRP A C 1
ATOM 631 O O . TRP A 1 87 ? 9.501 0.630 -8.165 1.00 85.31 87 TRP A O 1
ATOM 641 N N . THR A 1 88 ? 10.648 2.485 -8.673 1.00 87.19 88 THR A N 1
ATOM 642 C CA . THR A 1 88 ? 10.833 2.930 -7.284 1.00 87.19 88 THR A CA 1
ATOM 643 C C . THR A 1 88 ? 10.025 4.177 -6.945 1.00 87.19 88 THR A C 1
ATOM 645 O O . THR A 1 88 ? 9.458 4.249 -5.855 1.00 87.19 88 THR A O 1
ATOM 648 N N . MET A 1 89 ? 9.911 5.138 -7.870 1.00 90.00 89 MET A N 1
ATOM 649 C CA . MET A 1 89 ? 9.194 6.399 -7.636 1.00 90.00 89 MET A CA 1
ATOM 650 C C . MET A 1 89 ? 7.715 6.172 -7.325 1.00 90.00 89 MET A C 1
ATOM 652 O O . MET A 1 89 ? 7.196 6.740 -6.365 1.00 90.00 89 MET A O 1
ATOM 656 N N . LEU A 1 90 ? 7.036 5.342 -8.122 1.00 89.56 90 LEU A N 1
ATOM 657 C CA . LEU A 1 90 ? 5.594 5.157 -8.006 1.00 89.56 90 LEU A CA 1
ATOM 658 C C . LEU A 1 90 ? 5.198 4.425 -6.712 1.00 89.56 90 LEU A C 1
ATOM 660 O O . LEU A 1 90 ? 4.388 4.978 -5.963 1.00 89.56 90 LEU A O 1
ATOM 664 N N . PRO A 1 91 ? 5.776 3.254 -6.373 1.00 91.00 91 PRO A N 1
ATOM 665 C CA . PRO A 1 91 ? 5.480 2.607 -5.101 1.00 91.00 91 PRO A CA 1
ATOM 666 C C . PRO A 1 91 ? 6.064 3.382 -3.917 1.00 91.00 91 PRO A C 1
ATOM 668 O O . PRO A 1 91 ? 5.431 3.402 -2.873 1.00 91.00 91 PRO A O 1
ATOM 671 N N . GLY A 1 92 ? 7.206 4.065 -4.049 1.00 89.00 92 GLY A N 1
ATOM 672 C CA . GLY A 1 92 ? 7.803 4.844 -2.960 1.00 89.00 92 GLY A CA 1
ATOM 673 C C . GLY A 1 92 ? 6.975 6.074 -2.579 1.00 89.00 92 GLY A C 1
ATOM 674 O O . GLY A 1 92 ? 6.463 6.170 -1.462 1.00 89.00 92 GLY A O 1
ATOM 675 N N . ILE A 1 93 ? 6.805 7.010 -3.518 1.00 92.25 93 ILE A N 1
ATOM 676 C CA . ILE A 1 93 ? 6.060 8.256 -3.285 1.00 92.25 93 ILE A CA 1
ATOM 677 C C . ILE A 1 93 ? 4.568 7.955 -3.107 1.00 92.25 93 ILE A C 1
ATOM 679 O O . ILE A 1 93 ? 3.937 8.489 -2.195 1.00 92.25 93 ILE A O 1
ATOM 683 N N . GLY A 1 94 ? 4.006 7.062 -3.928 1.00 91.94 94 GLY A N 1
ATOM 684 C CA . GLY A 1 94 ? 2.609 6.645 -3.816 1.00 91.94 94 GLY A CA 1
ATOM 685 C C . GLY A 1 94 ? 2.293 6.002 -2.463 1.00 91.94 94 GLY A C 1
ATOM 686 O O . GLY A 1 94 ? 1.272 6.342 -1.856 1.00 91.94 94 GLY A O 1
ATOM 687 N N . ALA A 1 95 ? 3.181 5.140 -1.942 1.00 91.69 95 ALA A N 1
ATOM 688 C CA . ALA A 1 95 ? 3.053 4.592 -0.589 1.00 91.69 95 ALA A CA 1
ATOM 689 C C . ALA A 1 95 ? 3.117 5.665 0.486 1.00 91.69 95 ALA A C 1
ATOM 691 O O . ALA A 1 95 ? 2.236 5.706 1.345 1.00 91.69 95 ALA A O 1
ATOM 692 N N . ALA A 1 96 ? 4.103 6.560 0.413 1.00 91.88 96 ALA A N 1
ATOM 693 C CA . ALA A 1 96 ? 4.237 7.646 1.374 1.00 91.88 96 ALA A CA 1
ATOM 694 C C . ALA A 1 96 ? 2.964 8.504 1.426 1.00 91.88 96 ALA A C 1
ATOM 696 O O . ALA A 1 96 ? 2.378 8.663 2.496 1.00 91.88 96 ALA A O 1
ATOM 697 N N . ILE A 1 97 ? 2.478 8.984 0.276 1.00 93.94 97 ILE A N 1
ATOM 698 C CA . ILE A 1 97 ? 1.265 9.812 0.201 1.00 93.94 97 ILE A CA 1
ATOM 699 C C . ILE A 1 97 ? 0.060 9.063 0.773 1.00 93.94 97 ILE A C 1
ATOM 701 O O . ILE A 1 97 ? -0.674 9.621 1.585 1.00 93.94 97 ILE A O 1
ATOM 705 N N . THR A 1 98 ? -0.136 7.799 0.394 1.00 92.75 98 THR A N 1
ATOM 706 C CA . THR A 1 98 ? -1.297 7.015 0.843 1.00 92.75 98 THR A CA 1
ATOM 707 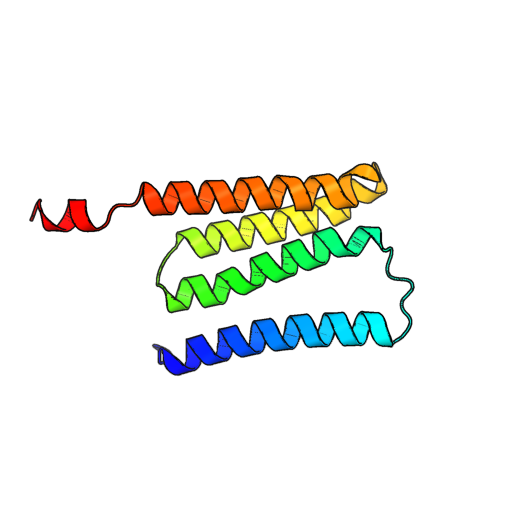C C . THR A 1 98 ? -1.269 6.779 2.352 1.00 92.75 98 THR A C 1
ATOM 709 O O . THR A 1 98 ? -2.299 6.909 3.018 1.00 92.75 98 THR A O 1
ATOM 712 N N . LEU A 1 99 ? -0.100 6.468 2.919 1.00 90.56 99 LEU A N 1
ATOM 713 C CA . LEU A 1 99 ? 0.057 6.262 4.358 1.00 90.56 99 LEU A CA 1
ATOM 714 C C . LEU A 1 99 ? -0.150 7.565 5.135 1.00 90.56 99 LEU A C 1
ATOM 716 O O . LEU A 1 99 ? -0.925 7.577 6.089 1.00 90.56 99 LEU A O 1
ATOM 720 N N . TYR A 1 100 ? 0.453 8.674 4.697 1.00 93.19 100 TYR A N 1
ATOM 721 C CA . TYR A 1 100 ? 0.236 9.982 5.321 1.00 93.19 100 TYR A CA 1
ATOM 722 C C . TYR A 1 100 ? -1.225 10.427 5.234 1.00 93.19 100 TYR A C 1
ATOM 724 O O . TYR A 1 100 ? -1.789 10.857 6.238 1.00 93.19 100 TYR A O 1
ATOM 732 N N . ALA A 1 101 ? -1.867 10.268 4.074 1.00 90.56 101 ALA A N 1
ATOM 733 C CA . ALA A 1 101 ? -3.287 10.562 3.904 1.00 90.56 101 ALA A CA 1
ATOM 734 C C . ALA A 1 101 ? -4.156 9.706 4.833 1.00 90.56 101 ALA A C 1
ATOM 736 O O . ALA A 1 101 ? -5.096 10.218 5.435 1.00 90.56 101 ALA A O 1
ATOM 737 N N . THR A 1 102 ? -3.810 8.427 5.013 1.00 89.50 102 THR A N 1
ATOM 738 C CA . THR A 1 102 ? -4.495 7.538 5.962 1.00 89.50 102 THR A CA 1
ATOM 739 C C . THR A 1 102 ? -4.335 8.049 7.397 1.00 89.50 102 THR A C 1
ATOM 741 O O . THR A 1 102 ? -5.327 8.162 8.109 1.00 89.50 102 THR A O 1
ATOM 744 N N . CYS A 1 103 ? -3.124 8.427 7.821 1.00 88.69 103 CYS A N 1
ATOM 745 C CA . CYS A 1 103 ? -2.885 8.997 9.151 1.00 88.69 103 CYS A CA 1
ATOM 746 C C . CYS A 1 103 ? -3.675 10.291 9.380 1.00 88.69 103 CYS A C 1
ATOM 748 O O . CYS A 1 103 ? -4.306 10.446 10.423 1.00 88.69 103 CYS A O 1
ATOM 750 N N . ILE A 1 104 ? -3.683 11.201 8.401 1.00 90.06 104 ILE A N 1
ATOM 751 C CA . ILE A 1 104 ? -4.454 12.449 8.467 1.00 90.06 104 ILE A CA 1
ATOM 752 C C . ILE A 1 104 ? -5.952 12.145 8.560 1.00 90.06 104 ILE A C 1
ATOM 754 O O . ILE A 1 104 ? -6.633 12.724 9.401 1.00 90.06 104 ILE A O 1
ATOM 758 N N . ALA A 1 105 ? -6.464 11.218 7.747 1.00 87.31 105 ALA A N 1
ATOM 759 C CA . ALA A 1 105 ? -7.868 10.818 7.781 1.00 87.31 105 ALA A CA 1
ATOM 760 C C . ALA A 1 105 ? -8.265 10.235 9.145 1.00 87.31 105 ALA A C 1
ATOM 762 O O . ALA A 1 105 ? -9.335 10.555 9.655 1.00 87.31 105 ALA A O 1
ATOM 763 N N . LEU A 1 106 ? -7.394 9.432 9.762 1.00 85.31 106 LEU A N 1
ATOM 764 C CA . LEU A 1 106 ? -7.624 8.879 11.098 1.00 85.31 106 LEU A CA 1
ATOM 765 C C . LEU A 1 106 ? -7.555 9.941 12.198 1.00 85.31 106 LEU A C 1
ATOM 767 O O . LEU A 1 106 ? -8.358 9.894 13.117 1.00 85.31 106 LEU A O 1
ATOM 771 N N . LEU A 1 107 ? -6.640 10.909 12.104 1.00 85.56 107 LEU A N 1
ATOM 772 C CA . LEU A 1 107 ? -6.559 12.030 13.050 1.00 85.56 107 LEU A CA 1
ATOM 773 C C . LEU A 1 107 ? -7.762 12.975 12.930 1.00 85.56 107 LEU A C 1
ATOM 775 O O . LEU A 1 107 ? -8.252 13.493 13.932 1.00 85.56 107 LEU A O 1
ATOM 779 N N . ALA A 1 108 ? -8.239 13.208 11.706 1.00 83.69 108 ALA A N 1
ATOM 780 C CA . ALA A 1 108 ? -9.433 14.005 11.447 1.00 83.69 108 ALA A CA 1
ATOM 781 C C . ALA A 1 108 ? -10.713 13.283 11.900 1.00 83.69 108 ALA A C 1
ATOM 783 O O . ALA A 1 108 ? -11.681 13.934 12.306 1.00 83.69 108 ALA A O 1
ATOM 784 N N . TRP A 1 109 ? -10.716 11.947 11.856 1.00 74.19 109 TRP A N 1
ATOM 785 C CA . TRP A 1 109 ? -11.803 11.123 12.362 1.00 74.19 109 TRP A CA 1
ATOM 786 C C . TRP A 1 109 ? -11.737 11.047 13.892 1.00 74.19 109 TRP A C 1
ATOM 788 O O . TRP A 1 109 ? -11.067 10.199 14.470 1.00 74.19 109 TRP A O 1
ATOM 798 N N . ASN A 1 110 ? -12.424 11.976 14.561 1.00 67.44 110 ASN A N 1
ATOM 799 C CA . ASN A 1 110 ? -12.491 12.028 16.018 1.00 67.44 110 ASN A CA 1
ATOM 800 C C . ASN A 1 110 ? -13.772 11.340 16.537 1.00 67.44 110 ASN A C 1
ATOM 802 O O . ASN A 1 110 ? -14.816 11.995 16.562 1.00 67.44 110 ASN A O 1
ATOM 806 N N . PRO A 1 111 ? -13.715 10.082 17.013 1.00 60.25 111 PRO A N 1
ATOM 807 C CA . PRO A 1 111 ? -14.881 9.397 17.577 1.00 60.25 111 PRO A CA 1
ATOM 808 C C . PRO A 1 111 ? -15.388 10.040 18.881 1.00 60.25 111 PRO A C 1
ATOM 810 O O . PRO A 1 111 ? -16.513 9.785 19.294 1.00 60.25 111 PRO A O 1
ATOM 813 N N . ALA A 1 112 ? -14.598 10.902 19.537 1.00 55.19 112 ALA A N 1
ATOM 814 C CA . ALA A 1 112 ? -15.024 11.594 20.753 1.00 55.19 112 ALA A CA 1
ATOM 815 C C . ALA A 1 112 ? -16.003 12.756 20.490 1.00 55.19 112 ALA A C 1
ATOM 817 O O . ALA A 1 112 ? -16.693 13.177 21.415 1.00 55.19 112 ALA A O 1
ATOM 818 N N . LYS A 1 113 ? -16.092 13.271 19.252 1.00 55.03 113 LYS A N 1
ATOM 819 C CA . LYS A 1 113 ? -17.092 14.299 18.890 1.00 55.03 113 LYS A CA 1
ATOM 820 C C . LYS A 1 113 ? -18.523 13.750 18.896 1.00 55.03 113 LYS A C 1
ATOM 822 O O . LYS A 1 113 ? -19.461 14.497 19.166 1.00 55.03 113 LYS A O 1
ATOM 827 N N . ASP A 1 114 ? -18.673 12.453 18.656 1.00 54.16 114 ASP A N 1
ATOM 828 C CA . ASP A 1 114 ? -19.980 11.796 18.577 1.00 54.16 114 ASP A CA 1
ATOM 829 C C . ASP A 1 114 ? -20.532 11.422 19.968 1.00 54.16 114 ASP A C 1
ATOM 831 O O . ASP A 1 114 ? -21.727 11.201 20.119 1.00 54.16 114 ASP A O 1
ATOM 835 N N . LEU A 1 115 ? -19.685 11.392 21.007 1.00 56.22 115 LEU A N 1
ATOM 836 C CA . LEU A 1 115 ? -20.081 11.060 22.386 1.00 56.22 115 LEU A CA 1
ATOM 837 C C . LEU A 1 115 ? -20.475 12.279 23.231 1.00 56.22 115 LEU A C 1
ATOM 839 O O . LEU A 1 115 ? -21.112 12.120 24.265 1.00 56.22 115 LEU A O 1
ATOM 843 N N . THR A 1 116 ? -20.085 13.488 22.828 1.00 57.97 116 THR A N 1
ATOM 844 C CA . THR A 1 116 ? -20.442 14.742 23.519 1.00 57.97 116 THR A CA 1
ATOM 845 C C . THR A 1 116 ? -21.668 15.433 22.922 1.00 57.97 116 THR A C 1
ATOM 847 O O . THR A 1 116 ? -22.087 16.472 23.425 1.00 57.97 116 THR A O 1
ATOM 850 N N . THR A 1 117 ? -22.239 14.870 21.854 1.00 57.53 117 THR A N 1
ATOM 851 C CA . THR A 1 117 ? -23.428 15.385 21.157 1.00 57.53 117 THR A CA 1
ATOM 852 C C . THR A 1 117 ? -24.673 14.500 21.325 1.00 57.53 117 THR A C 1
ATOM 854 O O . THR A 1 117 ? -25.707 14.811 20.734 1.00 57.53 117 THR A O 1
ATOM 857 N N . ALA A 1 118 ? -24.592 13.444 22.147 1.00 48.06 118 ALA A N 1
ATOM 858 C CA . ALA A 1 118 ? -25.695 12.554 22.530 1.00 48.06 118 ALA A CA 1
ATOM 859 C C . ALA A 1 118 ? -26.083 12.764 24.000 1.00 48.06 118 ALA A C 1
ATOM 861 O O . ALA A 1 118 ? -27.297 12.686 24.294 1.00 48.06 118 ALA A O 1
#

Sequence (118 aa):
MERSPALQGVAFGVSILSFFALAWLGWGTGSHLHTDAIAPVICAGVGLHFVPLARLFGVRAYYATAAVMCLLAAVTFVLAASAPALWTMLPGIGAAITLYATCIALLAWNPAKDLTTA

pLDDT: mean 79.49, std 12.15, range [48.06, 93.94]

Foldseek 3Di:
DDDDLVVLVVVLVCLVVVLVVVVVCCVPVDPPPPPLLPLLSVLLSVLVSLVSVCSNVVPPLSPVLSVQSNVLSVVLVVCCVPPVVSSHCSSPVSNVVSVVVSVVVVVVPDPVVVVVVD

Organism: NCBI:txid3075929

Secondary structure (DSSP, 8-state):
-PPPHHHHHHHHHHHHHHHHHHHHHHHHTT----GGGHHHHHHHHHHHHHHHHHHHH--THHHHHHHHHHHHHHHHHHHTTT-TTHHHHHHHHHHHHHHHHHHHHHHH--GGGTTS--

Radius of gyration: 17.14 Å; chains: 1; bounding box: 44×35×44 Å